Protein AF-E2ADD6-F1 (afdb_monomer)

Foldseek 3Di:
DDAVPVVCPPPVNVVVCVVVVNPPPDDPHDDPDPPDCCVVVVVVVVVLCPPDDDPDPVSVVVSVVVSD

Radius of gyration: 15.94 Å; Cα contacts (8 Å, |Δi|>4): 32; chains: 1; bounding box: 31×21×42 Å

pLDDT: mean 71.78, std 14.83, range [52.0, 93.75]

Secondary structure (DSSP, 8-state):
-----TTTSSHHHHHHHHHTT-----PPTT---TTSHHHHHHHHHHHHHTT---SSHHHHHHHHHHH-

InterPro domains:
  IPR036397 Ribonuclease H superfamily [G3DSA:3.30.420.10] (1-68)
  IPR052709 Transposase-Methyltransferase Hybrid [PTHR46060] (2-68)

Organism: Camponotus floridanus (NCBI:txid104421)

Solvent-accessible surface area (backbone atoms only — not comparable to full-atom values): 4464 Å² total; per-residue (Å²): 135,77,76,75,50,79,75,58,69,33,68,72,46,48,56,54,37,56,75,68,70,52,80,77,74,85,65,68,86,82,64,84,46,90,84,32,65,64,65,65,45,48,59,54,51,51,58,72,47,59,95,62,86,70,91,44,73,65,58,45,52,52,51,50,67,70,74,108

Mean predicted aligned error: 11.73 Å

Structure (mmCIF, N/CA/C/O backbone):
data_AF-E2ADD6-F1
#
_entry.id   AF-E2ADD6-F1
#
loop_
_atom_site.group_PDB
_atom_site.id
_atom_site.type_symbol
_atom_site.label_atom_id
_atom_site.label_alt_id
_atom_site.label_comp_id
_atom_site.label_asym_id
_atom_site.label_entity_id
_atom_site.label_seq_id
_atom_site.pdbx_PDB_ins_code
_atom_site.Cartn_x
_atom_site.Cartn_y
_atom_site.Cartn_z
_atom_site.occupancy
_atom_site.B_iso_or_equiv
_atom_site.auth_seq_id
_atom_site.auth_comp_id
_atom_site.auth_asym_id
_atom_site.auth_atom_id
_atom_site.pdbx_PDB_model_num
ATOM 1 N N . PHE A 1 1 ? -10.866 1.565 11.503 1.00 53.47 1 PHE A N 1
ATOM 2 C CA . PHE A 1 1 ? -11.532 0.266 11.348 1.00 53.47 1 PHE A CA 1
ATOM 3 C C . PHE A 1 1 ? -10.453 -0.744 10.945 1.00 53.47 1 PHE A C 1
ATOM 5 O O . PHE A 1 1 ? -9.859 -0.555 9.892 1.00 53.47 1 PHE A O 1
ATOM 12 N N . HIS A 1 2 ? -10.055 -1.666 11.831 1.00 57.44 2 HIS A N 1
ATOM 13 C CA . HIS A 1 2 ? -8.882 -2.540 11.634 1.00 57.44 2 HIS A CA 1
ATOM 14 C C . HIS A 1 2 ? -9.292 -4.014 11.686 1.00 57.44 2 HIS A C 1
ATOM 16 O O . HIS A 1 2 ? -10.075 -4.394 12.555 1.00 57.44 2 HIS A O 1
ATOM 22 N N . ASP A 1 3 ? -8.746 -4.834 10.785 1.00 54.91 3 ASP A N 1
ATOM 23 C CA . ASP A 1 3 ? -8.963 -6.282 10.793 1.00 54.91 3 ASP A CA 1
ATOM 24 C C . ASP A 1 3 ? -8.208 -6.953 11.957 1.00 54.91 3 ASP A C 1
ATOM 26 O O . ASP A 1 3 ? -7.097 -6.566 12.331 1.00 54.91 3 ASP A O 1
ATOM 30 N N . ASN A 1 4 ? -8.809 -7.998 12.521 1.00 56.62 4 ASN A N 1
ATOM 31 C CA . ASN A 1 4 ? -8.321 -8.767 13.666 1.00 56.62 4 ASN A CA 1
ATOM 32 C C . ASN A 1 4 ? -7.200 -9.750 13.281 1.00 56.62 4 ASN A C 1
ATOM 34 O O . ASN A 1 4 ? -7.096 -10.845 13.845 1.00 56.62 4 ASN A O 1
ATOM 38 N N . ALA A 1 5 ? -6.341 -9.388 12.323 1.00 57.59 5 ALA A N 1
ATOM 39 C CA . ALA A 1 5 ? -5.186 -10.200 11.972 1.00 57.59 5 ALA A CA 1
ATOM 40 C C . ALA A 1 5 ? -4.328 -10.437 13.229 1.00 57.59 5 ALA A C 1
ATOM 42 O O . ALA A 1 5 ? -4.130 -9.548 14.056 1.00 57.59 5 ALA A O 1
ATOM 43 N N . ARG A 1 6 ? -3.827 -11.666 13.399 1.00 55.53 6 ARG A N 1
ATOM 44 C CA . ARG A 1 6 ? -3.296 -12.215 14.666 1.00 55.53 6 ARG A CA 1
ATOM 45 C C . ARG A 1 6 ? -2.179 -11.383 15.334 1.00 55.53 6 ARG A C 1
ATOM 47 O O . ARG A 1 6 ? -1.960 -11.513 16.535 1.00 55.53 6 ARG A O 1
ATOM 54 N N . LEU A 1 7 ? -1.500 -10.508 14.584 1.00 55.47 7 LEU A N 1
ATOM 55 C CA . LEU A 1 7 ? -0.518 -9.538 15.098 1.00 55.47 7 LEU A CA 1
ATOM 56 C C . LEU A 1 7 ? -1.146 -8.301 15.778 1.00 55.47 7 LEU A C 1
ATOM 58 O O . LEU A 1 7 ? -0.532 -7.719 16.675 1.00 55.47 7 LEU A O 1
ATOM 62 N N . HIS A 1 8 ? -2.367 -7.913 15.409 1.00 54.62 8 HIS A N 1
ATOM 63 C CA . HIS A 1 8 ? -3.076 -6.752 15.962 1.00 54.62 8 HIS A CA 1
ATOM 64 C C . HIS A 1 8 ? -3.799 -7.060 17.279 1.00 54.62 8 HIS A C 1
ATOM 66 O O . HIS A 1 8 ? -3.974 -6.168 18.107 1.00 54.62 8 HIS A O 1
ATOM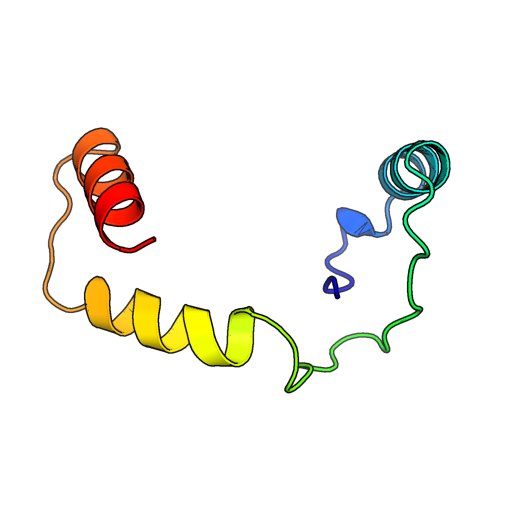 72 N N . VAL A 1 9 ? -4.140 -8.329 17.526 1.00 57.09 9 VAL A N 1
ATOM 73 C CA . VAL A 1 9 ? -4.748 -8.793 18.790 1.00 57.09 9 VAL A CA 1
ATOM 74 C C . VAL A 1 9 ? -3.724 -9.089 19.894 1.00 57.09 9 VAL A C 1
ATOM 76 O O . VAL A 1 9 ? -4.106 -9.404 21.022 1.00 57.09 9 VAL A O 1
ATOM 79 N N . SER A 1 10 ? -2.424 -8.970 19.595 1.00 64.56 10 SER A N 1
ATOM 80 C CA . SER A 1 10 ? -1.349 -9.067 20.587 1.00 64.56 10 SER A CA 1
ATOM 81 C C . SER A 1 10 ? -1.571 -8.066 21.724 1.00 64.56 10 SER A C 1
ATOM 83 O O . SER A 1 10 ? -1.850 -6.887 21.485 1.00 64.56 10 SER A O 1
ATOM 85 N N . LEU A 1 11 ? -1.402 -8.520 22.970 1.00 63.81 11 LEU A N 1
ATOM 86 C CA . LEU A 1 11 ? -1.531 -7.682 24.167 1.00 63.81 11 LEU A CA 1
ATOM 87 C C . LEU A 1 11 ? -0.641 -6.434 24.089 1.00 63.81 11 LEU A C 1
ATOM 89 O O . LEU A 1 11 ? -1.068 -5.354 24.487 1.00 63.81 11 LEU A O 1
ATOM 93 N N . THR A 1 12 ? 0.551 -6.554 23.502 1.00 65.00 12 THR A N 1
ATOM 94 C CA . THR A 1 12 ? 1.487 -5.437 23.323 1.00 65.00 12 THR A CA 1
ATOM 95 C C . THR A 1 12 ? 0.943 -4.376 22.365 1.00 65.00 12 THR A C 1
ATOM 97 O O . THR A 1 12 ? 1.112 -3.180 22.600 1.00 65.00 12 THR A O 1
ATOM 100 N N . THR A 1 13 ? 0.262 -4.794 21.295 1.00 65.62 13 THR A N 1
ATOM 101 C CA . THR A 1 13 ? -0.362 -3.878 20.331 1.00 65.62 13 THR A CA 1
ATOM 102 C C 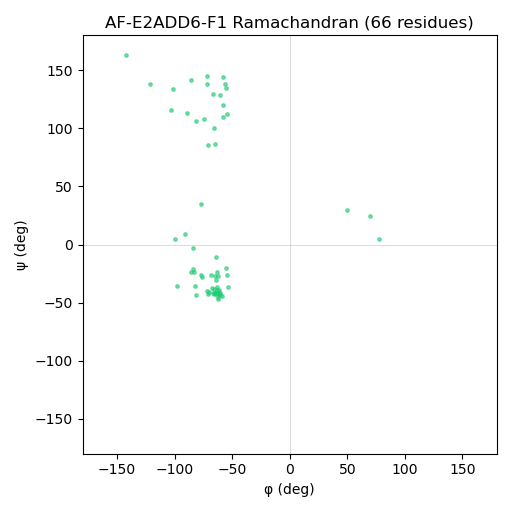. THR A 1 13 ? -1.575 -3.191 20.957 1.00 65.62 13 THR A C 1
ATOM 104 O O . THR A 1 13 ? -1.701 -1.974 20.854 1.00 65.62 13 THR A O 1
ATOM 107 N N . ARG A 1 14 ? -2.411 -3.931 21.702 1.00 68.81 14 ARG A N 1
ATOM 108 C CA . ARG A 1 14 ? -3.563 -3.363 22.428 1.00 68.81 14 ARG A CA 1
ATOM 109 C C . ARG A 1 14 ? -3.142 -2.340 23.482 1.00 68.81 14 ARG A C 1
ATOM 111 O O . ARG A 1 14 ? -3.750 -1.280 23.565 1.00 68.81 14 ARG A O 1
ATOM 118 N N . GLN A 1 15 ? -2.084 -2.623 24.242 1.00 70.88 15 GLN A N 1
ATOM 119 C CA . GLN A 1 15 ? -1.548 -1.695 25.242 1.00 70.88 15 GLN A CA 1
ATOM 120 C C . GLN A 1 15 ? -1.076 -0.380 24.615 1.00 70.88 15 GLN A C 1
ATOM 122 O O . GLN A 1 15 ? -1.393 0.687 25.134 1.00 70.88 15 GLN A O 1
ATOM 127 N N . LYS A 1 16 ? -0.369 -0.436 23.479 1.00 70.94 16 LYS A N 1
ATOM 128 C CA . LYS A 1 16 ? 0.032 0.777 22.752 1.00 70.94 16 LYS A CA 1
ATOM 129 C C . LYS A 1 16 ? -1.176 1.535 22.199 1.00 70.94 16 LYS A C 1
ATOM 131 O O . LYS A 1 16 ? -1.229 2.746 22.341 1.00 70.94 16 LYS A O 1
ATOM 136 N N . LEU A 1 17 ? -2.167 0.851 21.626 1.00 69.94 17 LEU A N 1
ATOM 137 C CA . LEU A 1 17 ? -3.380 1.500 21.103 1.00 69.94 17 LEU A CA 1
ATOM 138 C C . LEU A 1 17 ? -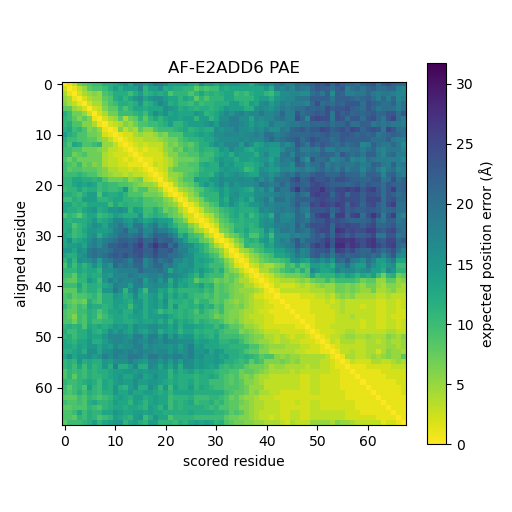4.181 2.225 22.198 1.00 69.94 17 LEU A C 1
ATOM 140 O O . LEU A 1 17 ? -4.643 3.342 21.974 1.00 69.94 17 LEU A O 1
ATOM 144 N N . MET A 1 18 ? -4.267 1.640 23.398 1.00 68.75 18 MET A N 1
ATOM 145 C CA . MET A 1 18 ? -4.884 2.287 24.563 1.00 68.75 18 MET A CA 1
ATOM 146 C C . MET A 1 18 ? -4.138 3.558 24.988 1.00 68.75 18 MET A C 1
ATOM 148 O O . MET A 1 18 ? -4.774 4.534 25.365 1.00 68.75 18 MET A O 1
ATOM 152 N N . GLN A 1 19 ? -2.804 3.587 24.882 1.00 71.62 19 GLN A N 1
ATOM 153 C CA . GLN A 1 19 ? -2.018 4.800 25.158 1.00 71.62 19 GLN A CA 1
ATOM 154 C C . GLN A 1 19 ? -2.307 5.933 24.162 1.00 71.62 19 GLN A C 1
ATOM 156 O O . GLN A 1 19 ? -2.175 7.101 24.515 1.00 71.62 19 GLN A O 1
ATOM 161 N N . PHE A 1 20 ? -2.718 5.601 22.936 1.00 68.94 20 PHE A N 1
ATOM 162 C CA . PHE A 1 20 ? -3.088 6.573 21.905 1.00 68.94 20 PHE A CA 1
ATOM 163 C C . PHE A 1 20 ? -4.584 6.946 21.916 1.00 68.94 20 PHE A C 1
ATOM 165 O O . PHE A 1 20 ? -5.025 7.635 20.999 1.00 68.94 20 PHE A O 1
ATOM 172 N N . ASN A 1 21 ? -5.363 6.524 22.930 1.00 59.75 21 ASN A N 1
ATOM 173 C CA . ASN A 1 21 ? -6.820 6.729 23.027 1.00 59.75 21 ASN A CA 1
ATOM 174 C C . ASN A 1 21 ? -7.586 6.320 21.753 1.00 59.75 21 ASN A C 1
ATOM 176 O O . ASN A 1 21 ? -8.619 6.901 21.423 1.00 59.75 21 ASN A O 1
ATOM 180 N N . GLN A 1 22 ? -7.078 5.339 21.002 1.00 61.78 22 GLN A N 1
ATOM 181 C CA . GLN A 1 22 ? -7.823 4.783 19.881 1.00 61.78 22 GLN A CA 1
ATOM 182 C C . GLN A 1 22 ? -8.810 3.758 20.426 1.00 61.78 22 GLN A C 1
ATOM 184 O O . GLN A 1 22 ? -8.414 2.660 20.825 1.00 61.78 22 GLN A O 1
ATOM 189 N N . ASP A 1 23 ? -10.091 4.125 20.440 1.00 58.50 23 ASP A N 1
ATOM 190 C CA . ASP A 1 23 ? -11.171 3.205 20.773 1.00 58.50 23 ASP A CA 1
ATOM 191 C C . ASP A 1 23 ? -11.131 2.023 19.802 1.00 58.50 23 ASP A C 1
ATOM 193 O O . ASP A 1 23 ? -11.396 2.145 18.602 1.00 58.50 23 ASP A O 1
ATOM 197 N N . ILE A 1 24 ? -10.744 0.859 20.327 1.00 59.59 24 ILE A N 1
ATOM 198 C CA . ILE A 1 24 ? -10.749 -0.397 19.584 1.00 59.59 24 ILE A CA 1
ATOM 199 C C . ILE A 1 24 ? -12.219 -0.781 19.412 1.00 59.59 24 ILE A C 1
ATOM 201 O O . ILE A 1 24 ? -12.784 -1.509 20.231 1.00 59.59 24 ILE A O 1
ATOM 205 N N . LEU A 1 25 ? -12.852 -0.255 18.362 1.00 61.12 25 LEU A N 1
ATOM 206 C CA . LEU A 1 25 ? -14.172 -0.692 17.930 1.00 61.12 25 LEU A CA 1
ATOM 207 C C . LEU A 1 25 ? -14.089 -2.206 17.720 1.00 61.12 25 LEU A C 1
ATOM 209 O O . LEU A 1 25 ? -13.334 -2.679 16.869 1.00 61.12 25 LEU A O 1
ATOM 213 N N . SER A 1 26 ? -14.790 -2.962 18.565 1.00 57.00 26 SER A N 1
ATOM 214 C CA . SER A 1 26 ? -14.752 -4.421 18.533 1.00 57.00 26 SER A CA 1
ATOM 215 C C . SER A 1 26 ? -15.373 -4.891 17.229 1.00 57.00 26 SER A C 1
ATOM 217 O O . SER A 1 26 ? -16.593 -4.901 17.089 1.00 57.00 26 SER A O 1
ATOM 219 N N . HIS A 1 27 ? -14.531 -5.244 16.262 1.00 57.62 27 HIS A N 1
ATOM 220 C CA . HIS A 1 27 ? -15.007 -5.804 15.011 1.00 57.62 27 HIS A CA 1
ATOM 221 C C . HIS A 1 27 ? -15.199 -7.311 15.129 1.00 57.62 27 HIS A C 1
ATOM 223 O O . HIS A 1 27 ? -14.341 -7.968 15.729 1.00 57.62 27 HIS A O 1
ATOM 229 N N . PRO A 1 28 ? -16.249 -7.896 14.531 1.00 57.62 28 PRO A N 1
ATOM 230 C CA . PRO A 1 28 ? -16.342 -9.340 14.408 1.00 57.62 28 PRO A CA 1
ATOM 231 C C . PRO A 1 28 ? -15.131 -9.907 13.654 1.00 57.62 28 PRO A C 1
ATOM 233 O O . PRO A 1 28 ? -14.593 -9.291 12.729 1.00 57.62 28 PRO A O 1
ATOM 236 N N . SER A 1 29 ? -14.676 -11.096 14.051 1.00 52.00 29 SER A N 1
ATOM 237 C CA . SER A 1 29 ? -13.633 -11.819 13.321 1.00 52.00 29 SER A CA 1
ATOM 238 C C . SER A 1 29 ? -14.090 -12.050 11.877 1.00 52.00 29 SER A C 1
ATOM 240 O O . SER A 1 29 ? -15.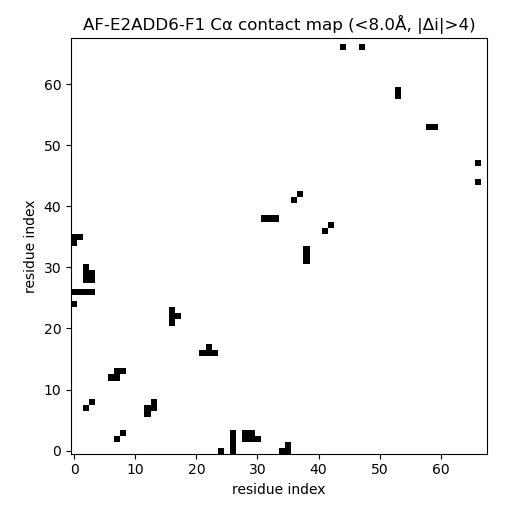101 -12.709 11.656 1.00 52.00 29 SER A O 1
ATOM 242 N N . HIS A 1 30 ? -13.332 -11.516 10.915 1.00 53.81 30 HIS A N 1
ATOM 243 C CA . HIS A 1 30 ? -13.564 -11.634 9.469 1.00 53.81 30 HIS A CA 1
ATOM 244 C C . HIS A 1 30 ? -14.764 -10.890 8.870 1.00 53.81 30 HIS A C 1
ATOM 246 O O . HIS A 1 30 ? -15.213 -11.272 7.788 1.00 53.81 30 HIS A O 1
ATOM 252 N N . SER A 1 31 ? -15.275 -9.811 9.466 1.00 54.19 31 SER A N 1
ATOM 253 C CA . SER A 1 31 ? -16.139 -8.939 8.658 1.00 54.19 31 SER A CA 1
ATOM 254 C C . SER A 1 31 ? -15.261 -8.148 7.688 1.00 54.19 31 SER A C 1
ATOM 256 O O . SER A 1 31 ? -14.508 -7.259 8.082 1.00 54.19 31 SER A O 1
ATOM 258 N N . LEU A 1 32 ? -15.335 -8.492 6.406 1.00 57.62 32 LEU A N 1
ATOM 259 C CA . LEU A 1 32 ? -14.904 -7.604 5.337 1.00 57.62 32 LEU A CA 1
ATOM 260 C C . LEU A 1 32 ? -15.856 -6.401 5.386 1.00 57.62 32 LEU A C 1
ATOM 262 O O . LEU A 1 32 ? -16.949 -6.439 4.830 1.00 57.62 32 LEU A O 1
ATOM 266 N N . ASP A 1 33 ? -15.516 -5.415 6.210 1.00 53.62 33 ASP A N 1
ATOM 267 C CA . ASP A 1 33 ? -16.374 -4.267 6.468 1.00 53.62 33 ASP A CA 1
ATOM 268 C C . ASP A 1 33 ? -16.498 -3.448 5.181 1.00 53.62 33 ASP A C 1
ATOM 270 O O . ASP A 1 33 ? -15.490 -3.102 4.567 1.00 53.62 33 ASP A O 1
ATOM 274 N N . PHE A 1 34 ? -17.722 -3.120 4.768 1.00 52.25 34 PHE A N 1
ATOM 275 C CA . PHE A 1 34 ? -17.971 -2.272 3.596 1.00 52.25 34 PHE A CA 1
ATOM 276 C C . PHE A 1 34 ? -17.438 -0.839 3.787 1.00 52.25 34 PHE A C 1
ATOM 278 O O . PHE A 1 34 ? -17.377 -0.073 2.829 1.00 52.25 34 PHE A O 1
ATOM 285 N N . ALA A 1 35 ? -17.031 -0.483 5.010 1.00 53.06 35 ALA A N 1
ATOM 286 C CA . ALA A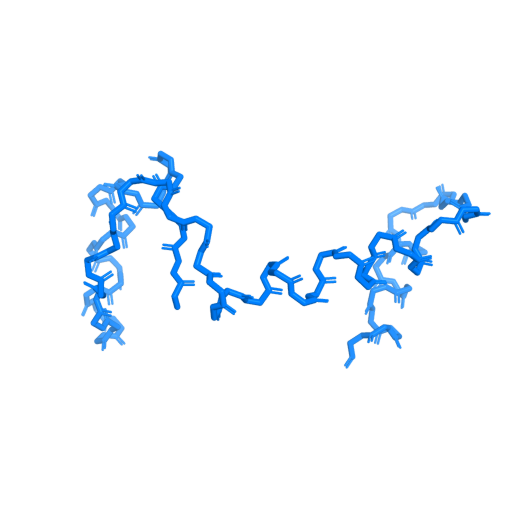 1 35 ? -16.346 0.762 5.341 1.00 53.06 35 ALA A CA 1
ATOM 287 C C . ALA A 1 35 ? -14.817 0.616 5.475 1.00 53.06 35 ALA A C 1
ATOM 289 O O . ALA A 1 35 ? -14.144 1.582 5.850 1.00 53.06 35 ALA A O 1
ATOM 290 N N . SER A 1 36 ? -14.238 -0.561 5.201 1.00 58.44 36 SER A N 1
ATOM 291 C CA . SER A 1 36 ? -12.785 -0.687 5.204 1.00 58.44 36 SER A CA 1
ATOM 292 C C . SER A 1 36 ? -12.209 0.035 3.979 1.00 58.44 36 SER A C 1
ATOM 294 O O . SER A 1 36 ? -12.736 -0.097 2.867 1.00 58.44 36 SER A O 1
ATOM 296 N N . PRO A 1 37 ? -11.101 0.783 4.131 1.00 59.75 37 PRO A N 1
ATOM 297 C CA . PRO A 1 37 ? -10.362 1.272 2.974 1.00 59.75 37 PRO A CA 1
ATOM 298 C C . PRO A 1 37 ? -9.993 0.109 2.047 1.00 59.75 37 PRO A C 1
ATOM 300 O O . PRO A 1 37 ? -9.926 0.311 0.844 1.00 59.75 37 PRO A O 1
ATOM 303 N N . ASP A 1 38 ? -9.868 -1.118 2.558 1.00 59.75 38 ASP A N 1
ATOM 304 C CA . ASP A 1 38 ? -9.582 -2.302 1.753 1.00 59.75 38 ASP A CA 1
ATOM 305 C C . ASP A 1 38 ? -10.671 -2.624 0.713 1.00 59.75 38 ASP A C 1
ATOM 307 O O . ASP A 1 38 ? -10.339 -3.190 -0.326 1.00 59.75 38 ASP A O 1
ATOM 311 N N . TYR A 1 39 ? -11.941 -2.250 0.928 1.00 61.94 39 TYR A N 1
ATOM 312 C CA . TYR A 1 39 ? -13.014 -2.509 -0.044 1.00 61.94 39 TYR A CA 1
ATOM 313 C C . TYR A 1 39 ? -12.903 -1.626 -1.299 1.00 61.94 39 TYR A C 1
ATOM 315 O O . TYR A 1 39 ? -13.089 -2.103 -2.418 1.00 61.94 39 TYR A O 1
ATOM 323 N N . HIS A 1 40 ? -12.551 -0.348 -1.139 1.00 66.56 40 HIS A N 1
ATOM 324 C CA . HIS A 1 40 ? -12.453 0.596 -2.261 1.00 66.56 40 HIS A CA 1
ATOM 325 C C . HIS A 1 40 ? -11.020 0.780 -2.779 1.00 66.56 40 HIS A C 1
ATOM 327 O O . HIS A 1 40 ? -10.798 0.947 -3.984 1.00 66.56 40 HIS A O 1
ATOM 333 N N . LEU A 1 41 ? -10.033 0.745 -1.885 1.00 76.38 41 LEU A N 1
ATOM 334 C CA . LEU A 1 41 ? -8.640 1.029 -2.200 1.00 76.38 41 LEU A CA 1
ATOM 335 C C . LEU A 1 41 ? -7.941 -0.185 -2.801 1.00 76.38 41 LEU A C 1
ATOM 337 O O . LEU A 1 41 ? -7.228 -0.024 -3.786 1.00 76.38 41 LEU A O 1
ATOM 341 N N . SER A 1 42 ? -8.154 -1.388 -2.257 1.00 73.88 42 SER A N 1
ATOM 342 C CA . SER A 1 42 ? -7.430 -2.584 -2.709 1.00 73.88 42 SER A CA 1
ATOM 343 C C . SER A 1 42 ? -7.706 -2.925 -4.178 1.00 73.88 42 SER A C 1
ATOM 345 O O . SER A 1 42 ? -6.734 -3.132 -4.906 1.00 73.88 42 SER A O 1
ATOM 347 N N . PRO A 1 43 ? -8.960 -2.901 -4.681 1.00 84.00 43 PRO A N 1
ATOM 348 C CA . PRO A 1 43 ? -9.216 -3.122 -6.106 1.00 84.00 43 PRO A CA 1
ATOM 349 C C . PRO A 1 43 ? -8.614 -2.023 -6.990 1.00 84.00 43 PRO A C 1
ATOM 351 O O . PRO A 1 43 ? -8.017 -2.308 -8.026 1.00 84.00 43 PRO A O 1
ATOM 354 N N . SER A 1 44 ? -8.721 -0.760 -6.568 1.00 84.31 44 SER A N 1
ATOM 355 C CA . SER A 1 44 ? -8.175 0.389 -7.306 1.00 84.31 44 SER A CA 1
ATOM 356 C C . SER A 1 44 ? -6.647 0.335 -7.392 1.00 84.31 44 SER A C 1
ATOM 358 O O . SER A 1 44 ? -6.063 0.597 -8.444 1.00 84.31 44 SER A O 1
ATOM 360 N N . LEU A 1 45 ? -6.002 -0.062 -6.297 1.00 86.69 45 LEU A N 1
ATOM 361 C CA . LEU A 1 45 ? -4.563 -0.245 -6.202 1.00 86.69 45 LEU A CA 1
ATOM 362 C C . LEU A 1 45 ? -4.097 -1.463 -7.013 1.00 86.69 45 LEU A C 1
ATOM 364 O O . LEU A 1 45 ? -3.105 -1.395 -7.730 1.00 86.69 45 LEU A O 1
ATOM 368 N N . GLN A 1 46 ? -4.836 -2.571 -6.973 1.00 87.00 46 GLN A N 1
ATOM 369 C CA . GLN A 1 46 ? -4.536 -3.737 -7.801 1.00 87.00 46 GLN A CA 1
ATOM 370 C C . GLN A 1 46 ? -4.630 -3.403 -9.295 1.00 87.00 46 GLN A C 1
ATOM 372 O O . GLN A 1 46 ? -3.752 -3.783 -10.070 1.00 87.00 46 GLN A O 1
ATOM 377 N N . ASN A 1 47 ? -5.643 -2.632 -9.692 1.00 89.06 47 ASN A N 1
ATOM 378 C CA . ASN A 1 47 ? -5.780 -2.142 -11.060 1.00 89.06 47 ASN A CA 1
ATOM 379 C C . ASN A 1 47 ? -4.631 -1.210 -11.459 1.00 89.06 47 ASN A C 1
ATOM 381 O O . ASN A 1 47 ? -4.141 -1.303 -12.583 1.00 89.06 47 ASN A O 1
ATOM 385 N N . SER A 1 48 ? -4.164 -0.340 -10.557 1.00 87.56 48 SER A N 1
ATOM 386 C CA . SER A 1 48 ? -3.042 0.560 -10.851 1.00 87.56 48 SER A CA 1
ATOM 387 C C . SER A 1 48 ? -1.715 -0.186 -11.018 1.00 87.56 48 SER A C 1
ATOM 389 O O . SER A 1 48 ? -0.851 0.276 -11.769 1.00 87.56 48 SER A O 1
ATOM 391 N N . PHE A 1 49 ? -1.575 -1.356 -10.391 1.00 89.12 49 PHE A N 1
ATOM 392 C CA . PHE A 1 49 ? -0.437 -2.256 -10.559 1.00 89.12 49 PHE A CA 1
ATOM 393 C C . PHE A 1 49 ? -0.538 -3.193 -11.764 1.00 89.12 49 PHE A C 1
ATOM 395 O O . PHE A 1 49 ? 0.490 -3.692 -12.230 1.00 89.12 49 PHE A O 1
ATOM 402 N N . ASN A 1 50 ? -1.741 -3.439 -12.280 1.00 91.44 50 ASN A N 1
ATOM 403 C CA . ASN A 1 50 ? -1.943 -4.405 -13.348 1.00 91.44 50 ASN A CA 1
ATOM 404 C C . ASN A 1 50 ? -1.145 -4.022 -14.610 1.00 91.44 50 ASN A C 1
ATOM 406 O O . ASN A 1 50 ? -1.210 -2.891 -15.091 1.00 91.44 50 ASN A O 1
ATOM 410 N N . GLY A 1 51 ? -0.364 -4.967 -15.139 1.00 87.00 51 GLY A N 1
ATOM 411 C CA . GLY A 1 51 ? 0.480 -4.758 -16.322 1.00 87.00 51 GLY A CA 1
ATOM 412 C C . GLY A 1 51 ? 1.784 -3.980 -16.090 1.00 87.00 51 GLY A C 1
ATOM 413 O O . GLY A 1 51 ? 2.505 -3.725 -17.054 1.00 87.00 51 GLY A O 1
ATOM 414 N N . LYS A 1 52 ? 2.129 -3.618 -14.845 1.00 88.25 52 LYS A N 1
ATOM 415 C CA . LYS A 1 52 ? 3.402 -2.954 -14.519 1.00 88.25 52 LYS A CA 1
ATOM 416 C C . LYS A 1 52 ? 4.410 -3.938 -13.933 1.00 88.25 52 LYS A C 1
ATOM 418 O O . LYS A 1 52 ? 4.101 -4.681 -13.009 1.00 88.25 52 LYS A O 1
ATOM 423 N N . ASN A 1 53 ? 5.645 -3.879 -14.427 1.00 88.88 53 ASN A N 1
ATOM 424 C CA . ASN A 1 53 ? 6.781 -4.590 -13.845 1.00 88.88 53 ASN A CA 1
ATOM 425 C C . ASN A 1 53 ? 7.647 -3.607 -13.055 1.00 88.88 53 ASN A C 1
ATOM 427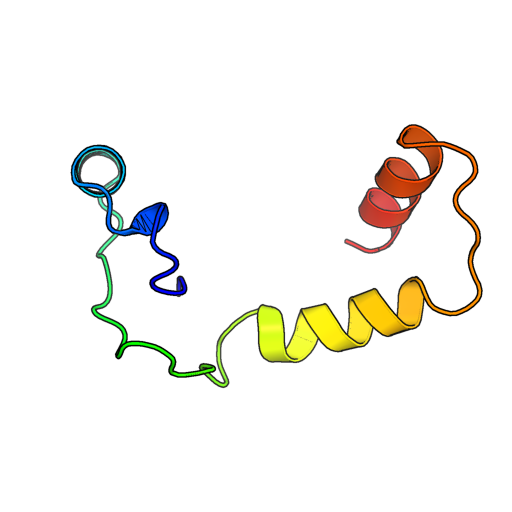 O O . ASN A 1 53 ? 8.231 -2.683 -13.622 1.00 88.88 53 ASN A O 1
ATOM 431 N N . PHE A 1 54 ? 7.737 -3.806 -11.741 1.00 88.81 54 PHE A N 1
ATOM 432 C CA . PHE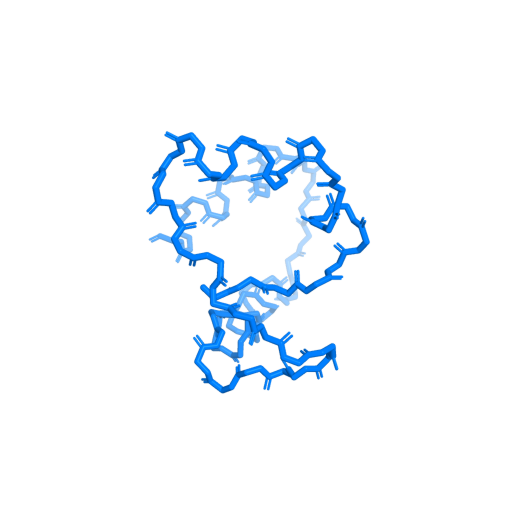 A 1 54 ? 8.589 -2.994 -10.876 1.00 88.81 54 PHE A CA 1
ATOM 433 C C . PHE A 1 54 ? 9.980 -3.616 -10.793 1.00 88.81 54 PHE A C 1
ATOM 435 O O . PHE A 1 54 ? 10.151 -4.696 -10.239 1.00 88.81 54 PHE A O 1
ATOM 442 N N . ILE A 1 55 ? 10.972 -2.918 -11.347 1.00 90.38 55 ILE A N 1
ATOM 4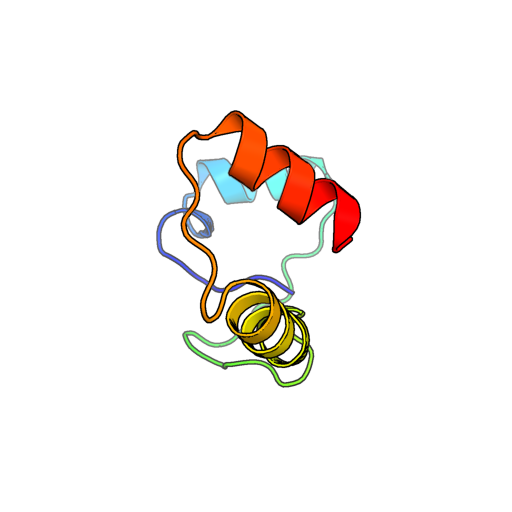43 C CA . ILE A 1 55 ? 12.369 -3.383 -11.402 1.00 90.38 55 ILE A CA 1
ATOM 444 C C . ILE A 1 55 ? 13.062 -3.228 -10.037 1.00 90.38 55 ILE A C 1
ATOM 446 O O . ILE A 1 55 ? 13.969 -3.989 -9.710 1.00 90.38 55 ILE A O 1
ATOM 450 N N . SER A 1 56 ? 12.629 -2.265 -9.213 1.00 93.75 56 SER A N 1
ATOM 451 C CA . SER A 1 56 ? 13.152 -2.071 -7.858 1.00 93.75 56 SER A CA 1
ATOM 452 C C . SER A 1 56 ? 12.069 -1.668 -6.861 1.00 93.75 56 SER A C 1
ATOM 454 O O . SER A 1 56 ? 10.986 -1.185 -7.219 1.00 93.75 56 SER A O 1
ATOM 456 N N . SER A 1 57 ? 12.396 -1.828 -5.576 1.00 90.62 57 SER A N 1
ATOM 457 C CA . SER A 1 57 ? 11.531 -1.386 -4.485 1.00 90.62 57 SER A CA 1
ATOM 458 C C . SER A 1 57 ? 11.344 0.137 -4.460 1.00 90.62 57 SER A C 1
ATOM 460 O O . SER A 1 57 ? 10.267 0.592 -4.079 1.00 90.62 57 SER A O 1
ATOM 462 N N . GLU A 1 58 ? 12.326 0.940 -4.903 1.00 93.25 58 GLU A N 1
ATOM 463 C CA . GLU A 1 58 ? 12.139 2.393 -5.014 1.00 93.25 58 GLU A CA 1
ATOM 464 C C . GLU A 1 58 ? 11.118 2.756 -6.087 1.00 93.25 58 GLU A C 1
ATOM 466 O O . GLU A 1 58 ? 10.281 3.624 -5.847 1.00 93.25 58 GLU A O 1
ATOM 471 N N . VAL A 1 59 ? 11.143 2.084 -7.242 1.00 91.19 59 VAL A N 1
ATOM 472 C CA . VAL A 1 59 ? 10.176 2.348 -8.320 1.00 91.19 59 VAL A CA 1
ATOM 473 C C . VAL A 1 59 ? 8.757 2.032 -7.845 1.00 91.19 59 VAL A C 1
ATOM 475 O O . VAL A 1 59 ? 7.844 2.827 -8.063 1.00 91.19 59 VAL A O 1
ATOM 478 N N . CYS A 1 60 ? 8.577 0.927 -7.116 1.00 91.00 60 CYS A N 1
ATOM 479 C CA . CYS A 1 60 ? 7.294 0.582 -6.503 1.00 91.00 60 CYS A CA 1
ATOM 480 C C . CYS A 1 60 ? 6.850 1.629 -5.463 1.00 91.00 60 CYS A C 1
ATOM 482 O O . CYS A 1 60 ? 5.723 2.118 -5.517 1.00 91.00 60 CYS A O 1
ATOM 484 N N . LYS A 1 61 ? 7.748 2.055 -4.563 1.00 92.25 61 LYS A N 1
ATOM 485 C CA . LYS A 1 61 ? 7.456 3.098 -3.561 1.00 92.25 61 LYS A CA 1
ATOM 486 C C . LYS A 1 61 ? 7.084 4.434 -4.199 1.00 92.25 61 LYS A C 1
ATOM 488 O O . LYS A 1 61 ? 6.168 5.098 -3.726 1.00 92.25 61 LYS A O 1
ATOM 493 N N . ASN A 1 62 ? 7.780 4.836 -5.258 1.00 93.25 62 ASN A N 1
ATOM 494 C CA . ASN A 1 62 ? 7.470 6.066 -5.980 1.00 93.25 62 ASN A CA 1
ATOM 495 C C . ASN A 1 62 ? 6.124 5.964 -6.696 1.00 93.25 62 ASN A C 1
ATOM 497 O O . ASN A 1 62 ? 5.366 6.928 -6.680 1.00 93.25 62 ASN A O 1
ATOM 501 N N . HIS A 1 63 ? 5.788 4.799 -7.253 1.00 91.56 63 HIS A N 1
ATOM 502 C CA . HIS A 1 63 ? 4.473 4.588 -7.844 1.00 91.56 63 HIS A CA 1
ATOM 503 C C . HIS A 1 63 ? 3.350 4.684 -6.804 1.00 91.56 63 HIS A C 1
ATOM 505 O O . HIS A 1 63 ? 2.354 5.358 -7.043 1.00 91.56 63 HIS A O 1
ATOM 511 N N . LEU A 1 64 ? 3.545 4.089 -5.624 1.00 90.69 64 LEU A N 1
ATOM 512 C CA . LEU A 1 64 ? 2.616 4.227 -4.503 1.00 90.69 64 LEU A CA 1
ATOM 513 C C . LEU A 1 64 ? 2.438 5.692 -4.085 1.00 90.69 64 LEU A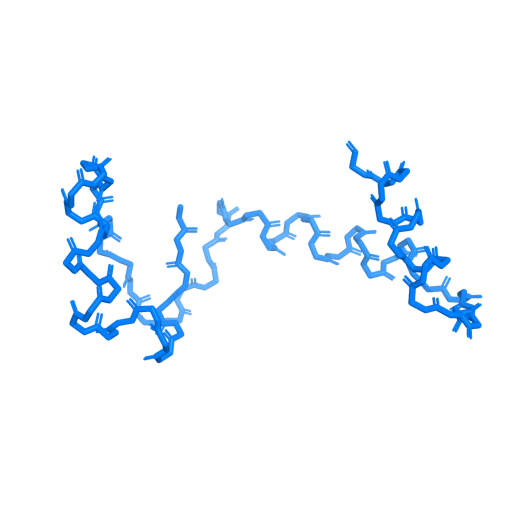 C 1
ATOM 515 O O . LEU A 1 64 ? 1.310 6.138 -3.929 1.00 90.69 64 LEU A O 1
ATOM 519 N N . LYS A 1 65 ? 3.528 6.464 -3.981 1.00 91.38 65 LYS A N 1
ATOM 520 C CA . LYS A 1 65 ? 3.469 7.907 -3.681 1.00 91.38 65 LYS A CA 1
ATOM 521 C C . LYS A 1 65 ? 2.747 8.742 -4.741 1.00 91.38 65 LYS A C 1
ATOM 523 O O . LYS A 1 65 ? 2.349 9.852 -4.435 1.00 91.38 65 LYS A O 1
ATOM 528 N N . GLN A 1 66 ? 2.671 8.268 -5.983 1.00 89.94 66 GLN A N 1
ATOM 529 C CA . GLN A 1 66 ? 1.919 8.938 -7.048 1.00 89.94 66 GLN A CA 1
ATOM 530 C C . GLN A 1 66 ? 0.441 8.542 -7.060 1.00 89.94 66 GLN A C 1
ATOM 532 O O . GLN A 1 66 ? -0.372 9.256 -7.635 1.00 89.94 66 GLN A O 1
ATOM 537 N N . PHE A 1 67 ? 0.113 7.371 -6.516 1.00 87.44 67 PHE A N 1
ATOM 538 C CA . PHE A 1 67 ? -1.248 6.849 -6.483 1.00 87.44 67 PHE A CA 1
ATOM 539 C C . PHE A 1 67 ? -2.076 7.432 -5.327 1.00 87.44 67 PHE A C 1
ATOM 541 O O . PHE A 1 67 ? -3.276 7.633 -5.498 1.00 87.44 67 PHE A O 1
ATOM 548 N N . PHE A 1 68 ? -1.440 7.674 -4.176 1.00 84.31 68 PHE A N 1
ATOM 549 C CA . PHE A 1 68 ? -2.027 8.326 -2.997 1.00 84.31 68 PHE A CA 1
ATOM 550 C C . PHE A 1 68 ? -1.854 9.843 -3.037 1.00 84.31 68 PHE A C 1
ATOM 552 O O . PHE A 1 68 ? -2.780 10.537 -2.565 1.00 84.31 68 PHE A O 1
#

Sequence (68 aa):
FHDNARLHVSLTTRQKLMQFNQDILSHPSHSLDFASPDYHLSPSLQNSFNGKNFISSEVCKNHLKQFF